Protein AF-X1G232-F1 (afdb_monomer_lite)

Sequence (140 aa):
MAEKAAEAVAALSFSFPLVYKIRHHPLPPVLPLFTIEHNSPLFFIASRDEEEYVAEYPSYLISITDTIEKGEYGFGMCAFERTSMGARDKGKDWVGTGTGLWTITAAVYMALMGPNGFREIGQTILQKSHYAIKLLSEVK

Radius of gyration: 20.68 Å; chains: 1; bounding box: 44×48×60 Å

Secondary structure (DSSP, 8-state):
-GGGSSS------------------PPP--------TT--S-------S-HHHHTT--S-EEEEEE-SSTT-EEEEEESGGGSHHHHGGG-S---SS--HHHHHHHHHHHHHHHHHHHHHHHHHHHHHHHHHHHHHHT--

pLDDT: mean 73.22, std 26.7, range [24.92, 98.5]

Organism: NCBI:txid412755

InterPro domains:
  IPR015421 Pyridoxal phosphate-dependent transferase, major domain [G3DSA:3.40.640.10] (44-116)
  IPR015422 Pyridoxal phosphate-dependent transferase, small domain [G3DSA:3.90.1150.10] (117-139)
  IPR023010 Probable glycine dehydrogenase (decarboxylating) subunit 1 [PTHR42806] (44-139)

Foldseek 3Di:
DVVVVQFWQWLFDFDDPPPDDDDDDDDDDDDDDDDDPPDDRGDIDTDGPDPVVVLLRADWTKDWDDDPDPPDIDIDTPPCCLYCVNVPVNHSYPDDDGDVVVVVVVVVVCVVCDPVNVVVVVVVVVVVVVVVVVVVVVPD

Structure (mmCIF, N/CA/C/O backbone):
data_AF-X1G232-F1
#
_entry.id   AF-X1G232-F1
#
loop_
_atom_site.group_PDB
_atom_site.id
_atom_site.type_symbol
_atom_site.label_atom_id
_atom_site.label_alt_id
_atom_site.label_comp_id
_atom_site.label_asym_id
_atom_site.label_entity_id
_atom_site.label_seq_id
_atom_site.pdbx_PDB_ins_code
_atom_site.Cartn_x
_atom_site.Cartn_y
_atom_site.Cartn_z
_atom_site.occupancy
_atom_site.B_iso_or_equiv
_atom_site.auth_seq_id
_atom_site.auth_comp_id
_atom_site.auth_asym_id
_atom_site.auth_atom_id
_atom_site.pdbx_PDB_model_num
ATOM 1 N N . MET A 1 1 ? -8.904 -11.156 -17.761 1.00 29.84 1 MET A N 1
ATOM 2 C CA . MET A 1 1 ? -8.947 -10.971 -16.287 1.00 29.84 1 MET A CA 1
ATOM 3 C C . MET A 1 1 ? -7.687 -10.313 -15.720 1.00 29.84 1 MET A C 1
ATOM 5 O O . MET A 1 1 ? -7.817 -9.680 -14.686 1.00 29.84 1 MET A O 1
ATOM 9 N N . ALA A 1 2 ? -6.517 -10.392 -16.374 1.00 27.25 2 ALA A N 1
ATOM 10 C CA . ALA A 1 2 ? -5.303 -9.667 -15.958 1.00 27.25 2 ALA A CA 1
ATOM 11 C C . ALA A 1 2 ? -5.369 -8.140 -16.201 1.00 27.25 2 ALA A C 1
ATOM 13 O O . ALA A 1 2 ? -4.771 -7.367 -15.467 1.00 27.25 2 ALA A O 1
ATOM 14 N N . GLU A 1 3 ? -6.176 -7.709 -17.172 1.00 25.67 3 GLU A N 1
ATOM 15 C CA . GLU A 1 3 ? -6.313 -6.307 -17.601 1.00 25.67 3 GLU A CA 1
ATOM 16 C C . GLU A 1 3 ? -6.921 -5.375 -16.532 1.00 25.67 3 GLU A C 1
ATOM 18 O O . GLU A 1 3 ? -6.641 -4.186 -16.521 1.00 25.67 3 GLU A O 1
ATOM 23 N N . LYS A 1 4 ? -7.691 -5.912 -15.572 1.00 25.30 4 LYS A N 1
ATOM 24 C CA . LYS A 1 4 ? -8.281 -5.128 -14.465 1.00 25.30 4 LYS A CA 1
ATOM 25 C C . LYS A 1 4 ? -7.404 -5.029 -13.214 1.00 25.30 4 LYS A C 1
ATOM 27 O O . LYS A 1 4 ? -7.763 -4.316 -12.286 1.00 25.30 4 LYS A O 1
ATOM 32 N N . ALA A 1 5 ? -6.282 -5.746 -13.157 1.00 29.28 5 ALA A N 1
ATOM 33 C CA . ALA A 1 5 ? -5.349 -5.635 -12.033 1.00 29.28 5 ALA A CA 1
ATOM 34 C C . ALA A 1 5 ? -4.356 -4.469 -12.207 1.00 29.28 5 ALA A C 1
ATOM 36 O O . ALA A 1 5 ? -3.680 -4.107 -11.249 1.00 29.28 5 ALA A O 1
ATOM 37 N N . ALA A 1 6 ? -4.288 -3.881 -13.408 1.00 29.62 6 ALA A N 1
ATOM 38 C CA . ALA A 1 6 ? -3.360 -2.809 -13.760 1.00 29.62 6 ALA A CA 1
ATOM 39 C C . ALA A 1 6 ? -3.832 -1.398 -13.344 1.00 29.62 6 ALA A C 1
ATOM 41 O O . ALA A 1 6 ? -3.015 -0.491 -13.268 1.00 29.62 6 ALA A O 1
ATOM 42 N N . GLU A 1 7 ? -5.113 -1.202 -13.003 1.00 27.47 7 GLU A N 1
ATOM 43 C CA . GLU A 1 7 ? -5.706 0.127 -12.727 1.00 27.47 7 GLU A CA 1
ATOM 44 C C . GLU A 1 7 ? -5.322 0.757 -11.369 1.00 27.47 7 GLU A C 1
ATOM 46 O O . GLU A 1 7 ? -5.893 1.768 -10.962 1.00 27.47 7 GLU A O 1
ATOM 51 N N . ALA A 1 8 ? -4.351 0.200 -10.646 1.00 29.31 8 ALA A N 1
ATOM 52 C CA . ALA A 1 8 ? -3.871 0.774 -9.393 1.00 29.31 8 ALA A CA 1
ATOM 53 C C . ALA A 1 8 ? -2.350 0.934 -9.417 1.00 29.31 8 ALA A C 1
ATOM 55 O O . ALA A 1 8 ? -1.620 0.178 -8.776 1.00 29.31 8 ALA A O 1
ATOM 56 N N . VAL A 1 9 ? -1.864 1.967 -10.107 1.00 32.56 9 VAL A N 1
ATOM 57 C CA . VAL A 1 9 ? -0.505 2.475 -9.882 1.00 32.56 9 VAL A CA 1
ATOM 58 C C . VAL A 1 9 ? -0.493 3.212 -8.536 1.00 32.56 9 VAL A C 1
ATOM 60 O O . VAL A 1 9 ? -0.591 4.433 -8.436 1.00 32.56 9 VAL A O 1
ATOM 63 N N . ALA A 1 10 ? -0.420 2.438 -7.453 1.00 32.06 10 ALA A N 1
ATOM 64 C CA . ALA A 1 10 ? -0.050 2.944 -6.141 1.00 32.06 10 ALA A CA 1
ATOM 65 C C . ALA A 1 10 ? 1.474 3.104 -6.111 1.00 32.06 10 ALA A C 1
ATOM 67 O O . ALA A 1 10 ? 2.225 2.170 -5.826 1.00 32.06 10 ALA A O 1
ATOM 68 N N . ALA A 1 11 ? 1.936 4.306 -6.433 1.00 34.16 11 ALA A N 1
ATOM 69 C CA . ALA A 1 11 ? 3.309 4.726 -6.226 1.00 34.16 11 ALA A CA 1
ATOM 70 C C . ALA A 1 11 ? 3.610 4.869 -4.728 1.00 34.16 11 ALA A C 1
ATOM 72 O O . ALA A 1 11 ? 3.487 5.932 -4.119 1.00 34.16 11 ALA A O 1
ATOM 73 N N . LEU A 1 12 ? 4.016 3.772 -4.102 1.00 36.12 12 LEU A N 1
ATOM 74 C CA . LEU A 1 12 ? 4.499 3.764 -2.728 1.00 36.12 12 LEU A CA 1
ATOM 75 C C . LEU A 1 12 ? 5.869 4.465 -2.660 1.00 36.12 12 LEU A C 1
ATOM 77 O O . LEU A 1 12 ? 6.921 3.837 -2.772 1.00 36.12 12 LEU A O 1
ATOM 81 N N . SER A 1 13 ? 5.848 5.792 -2.522 1.00 34.28 13 SER A N 1
ATOM 82 C CA . SER A 1 13 ? 7.038 6.598 -2.248 1.00 34.28 13 SER A CA 1
ATOM 83 C C . SER A 1 13 ? 7.263 6.735 -0.756 1.00 34.28 13 SER A C 1
ATOM 85 O O . SER A 1 13 ? 6.302 6.963 -0.036 1.00 34.28 13 SER A O 1
ATOM 87 N N . PHE A 1 14 ? 8.506 6.630 -0.283 1.00 47.44 14 PHE A N 1
ATOM 88 C CA . PHE A 1 14 ? 8.843 6.757 1.135 1.00 47.44 14 PHE A CA 1
ATOM 89 C C . PHE A 1 14 ? 10.091 7.625 1.278 1.00 47.44 14 PHE A C 1
ATOM 91 O O . PHE A 1 14 ? 11.137 7.278 0.736 1.00 47.44 14 PHE A O 1
ATOM 98 N N . SER A 1 15 ? 10.003 8.720 2.035 1.00 32.56 15 SER A N 1
ATOM 99 C CA . SER A 1 15 ? 11.177 9.497 2.437 1.00 32.56 15 SER A CA 1
ATOM 100 C C . SER A 1 15 ? 11.122 9.800 3.930 1.00 32.56 15 SER A C 1
ATOM 102 O O . SER A 1 15 ? 10.145 10.352 4.432 1.00 32.56 15 SER A O 1
ATOM 104 N N . PHE A 1 16 ? 12.212 9.483 4.626 1.00 28.67 16 PHE A N 1
ATOM 105 C CA . PHE A 1 16 ? 12.603 10.185 5.845 1.00 28.67 16 PHE A CA 1
ATOM 106 C C . PHE A 1 16 ? 12.931 11.639 5.466 1.00 28.67 16 PHE A C 1
ATOM 108 O O . PHE A 1 16 ? 13.679 11.841 4.503 1.00 28.67 16 PHE A O 1
ATOM 115 N N . PRO A 1 17 ? 12.463 12.668 6.189 1.00 34.78 17 PRO A N 1
ATOM 116 C CA . PRO A 1 17 ? 13.048 13.990 6.072 1.00 34.78 17 PRO A CA 1
ATOM 117 C C . PRO A 1 17 ? 14.311 14.023 6.939 1.00 34.78 17 PRO A C 1
ATOM 119 O O . PRO A 1 17 ? 14.273 14.438 8.092 1.00 34.78 17 PRO A O 1
ATOM 122 N N . LEU A 1 18 ? 15.448 13.585 6.395 1.00 31.14 18 LEU A N 1
ATOM 123 C CA . LEU A 1 18 ? 16.753 13.946 6.953 1.00 31.14 18 LEU A CA 1
ATOM 124 C C . LEU A 1 18 ? 17.387 15.020 6.063 1.00 31.14 18 LEU A C 1
ATOM 126 O O . LEU A 1 18 ? 18.369 14.783 5.366 1.00 31.14 18 LEU A O 1
ATOM 130 N N . VAL A 1 19 ? 16.794 16.217 6.057 1.00 30.11 19 VAL A N 1
ATOM 131 C CA . VAL A 1 19 ? 17.415 17.387 5.423 1.00 30.11 19 VAL A CA 1
ATOM 132 C C . VAL A 1 19 ? 18.403 17.987 6.415 1.00 30.11 19 VAL A C 1
ATOM 134 O O . VAL A 1 19 ? 18.052 18.773 7.296 1.00 30.11 19 VAL A O 1
ATOM 137 N N . TYR A 1 20 ? 19.668 17.602 6.263 1.00 26.00 20 TYR A N 1
ATOM 138 C CA . TYR A 1 20 ? 20.785 18.320 6.860 1.00 26.00 20 TYR A CA 1
ATOM 139 C C . TYR A 1 20 ? 20.874 19.706 6.200 1.00 26.00 20 TYR A C 1
ATOM 141 O O . TYR A 1 20 ? 21.113 19.852 5.004 1.00 26.00 20 TYR A O 1
ATOM 149 N N . LYS A 1 21 ? 20.623 20.731 7.008 1.00 34.62 21 LYS A N 1
ATOM 150 C CA . LYS A 1 21 ? 20.696 22.168 6.723 1.00 34.62 21 LYS A CA 1
ATOM 151 C C . LYS A 1 21 ? 21.990 22.576 6.005 1.00 34.62 21 LYS A C 1
ATOM 153 O O . LYS A 1 21 ? 23.010 22.675 6.676 1.00 34.62 21 LYS A O 1
ATOM 158 N N . ILE A 1 22 ? 21.943 22.944 4.715 1.00 33.03 22 ILE A N 1
ATOM 159 C CA . ILE A 1 22 ? 22.948 23.819 4.071 1.00 33.03 22 ILE A CA 1
ATOM 160 C C . ILE A 1 22 ? 22.292 24.742 3.016 1.00 33.03 22 ILE A C 1
ATOM 162 O O . ILE A 1 22 ? 21.712 24.275 2.046 1.00 33.03 22 ILE A O 1
ATOM 166 N N . ARG A 1 23 ? 22.512 26.057 3.208 1.00 31.00 23 ARG A N 1
ATOM 167 C CA . ARG A 1 23 ? 22.348 27.227 2.306 1.00 31.00 23 ARG A CA 1
ATOM 168 C C . ARG A 1 23 ? 20.960 27.863 2.089 1.00 31.00 23 ARG A C 1
ATOM 170 O O . ARG A 1 23 ? 20.172 27.465 1.248 1.00 31.00 23 ARG A O 1
ATOM 177 N N . HIS A 1 24 ? 20.783 28.977 2.809 1.00 35.53 24 HIS A N 1
ATOM 178 C CA . HIS A 1 24 ? 20.277 30.286 2.362 1.00 35.53 24 HIS A CA 1
ATOM 179 C C . HIS A 1 24 ? 19.321 30.327 1.151 1.00 35.53 24 HIS A C 1
ATOM 181 O O . HIS A 1 24 ? 19.712 30.757 0.073 1.00 35.53 24 HIS A O 1
ATOM 187 N N . HIS A 1 25 ? 18.045 30.016 1.366 1.00 33.81 25 HIS A N 1
ATOM 188 C CA . HIS A 1 25 ? 16.935 30.603 0.607 1.00 33.81 25 HIS A CA 1
ATOM 189 C C . HIS A 1 25 ? 15.726 30.766 1.547 1.00 33.81 25 HIS A C 1
ATOM 191 O O . HIS A 1 25 ? 15.491 29.880 2.372 1.00 33.81 25 HIS A O 1
ATOM 197 N N . PRO A 1 26 ? 14.977 31.883 1.493 1.00 33.47 26 PRO A N 1
ATOM 198 C CA . PRO A 1 26 ? 13.776 32.049 2.304 1.00 33.47 26 PRO A CA 1
ATOM 199 C C . PRO A 1 26 ? 12.651 31.172 1.731 1.00 33.47 26 PRO A C 1
ATOM 201 O O . PRO A 1 26 ? 12.227 31.370 0.595 1.00 33.47 26 PRO A O 1
ATOM 204 N N . LEU A 1 27 ? 12.192 30.185 2.504 1.00 39.00 27 LEU A N 1
ATOM 205 C CA . LEU A 1 27 ? 11.023 29.365 2.167 1.00 39.00 27 LEU A CA 1
ATOM 206 C C . LEU A 1 27 ? 9.720 30.125 2.498 1.00 39.00 27 LEU A C 1
ATOM 208 O O . LEU A 1 27 ? 9.682 30.836 3.507 1.00 39.00 27 LEU A O 1
ATOM 212 N N . PRO A 1 28 ? 8.651 29.980 1.690 1.00 32.53 28 PRO A N 1
ATOM 213 C CA . PRO A 1 28 ? 7.336 30.545 1.993 1.00 32.53 28 PRO A CA 1
ATOM 214 C C . PRO A 1 28 ? 6.655 29.815 3.172 1.00 32.53 28 PRO A C 1
ATOM 216 O O . PRO A 1 28 ? 6.995 28.666 3.469 1.00 32.53 28 PRO A O 1
ATOM 219 N N . PRO A 1 29 ? 5.688 30.454 3.860 1.00 41.62 29 PRO A N 1
ATOM 220 C CA . PRO A 1 29 ? 5.110 29.925 5.085 1.00 41.62 29 PRO A CA 1
ATOM 221 C C . PRO A 1 29 ? 3.945 28.987 4.763 1.00 41.62 29 PRO A C 1
ATOM 223 O O . PRO A 1 29 ? 2.836 29.439 4.497 1.00 41.62 29 PRO A O 1
ATOM 226 N N . VAL A 1 30 ? 4.166 27.676 4.833 1.00 31.53 30 VAL A N 1
ATOM 227 C CA . VAL A 1 30 ? 3.072 26.697 4.909 1.00 31.53 30 VAL A CA 1
ATOM 228 C C . VAL A 1 30 ? 3.413 25.594 5.910 1.00 31.53 30 VAL A C 1
ATOM 230 O O . VAL A 1 30 ? 4.113 24.646 5.591 1.00 31.53 30 VAL A O 1
ATOM 233 N N . LEU A 1 31 ? 2.873 25.798 7.118 1.00 28.20 31 LEU A N 1
ATOM 234 C CA . LEU A 1 31 ? 2.413 24.852 8.149 1.00 28.20 31 LEU A CA 1
ATOM 235 C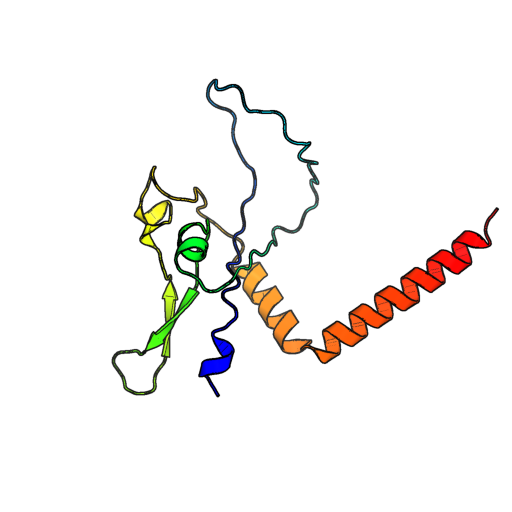 C . LEU A 1 31 ? 3.381 23.792 8.739 1.00 28.20 31 LEU A C 1
ATOM 237 O O . LEU A 1 31 ? 4.238 23.237 8.060 1.00 28.20 31 LEU A O 1
ATOM 241 N N . PRO A 1 32 ? 3.261 23.523 10.057 1.00 31.91 32 PRO A N 1
ATOM 242 C CA . PRO A 1 32 ? 4.312 22.910 10.856 1.00 31.91 32 PRO A CA 1
ATOM 243 C C . PRO A 1 32 ? 4.396 21.396 10.655 1.00 31.91 32 PRO A C 1
ATOM 245 O O . PRO A 1 32 ? 3.443 20.650 10.881 1.00 31.91 32 PRO A O 1
ATOM 248 N N . LEU A 1 33 ? 5.599 20.955 10.302 1.00 29.14 33 LEU A N 1
ATOM 249 C CA . LEU A 1 33 ? 6.046 19.572 10.342 1.00 29.14 33 LEU A CA 1
ATOM 250 C C . LEU A 1 33 ? 6.145 19.133 11.818 1.00 29.14 33 LEU A C 1
ATOM 252 O O . LEU A 1 33 ? 7.133 19.419 12.492 1.00 29.14 33 LEU A O 1
ATOM 256 N N . PHE A 1 34 ? 5.108 18.479 12.345 1.00 24.92 34 PHE A N 1
ATOM 257 C CA . PHE A 1 34 ? 5.195 17.799 13.639 1.00 24.92 34 PHE A CA 1
ATOM 258 C C . PHE A 1 34 ? 6.107 16.572 13.502 1.00 24.92 34 PHE A C 1
ATOM 260 O O . PHE A 1 34 ? 5.769 15.582 12.856 1.00 24.92 34 PHE A O 1
ATOM 267 N N . THR A 1 35 ? 7.279 16.649 14.122 1.00 24.95 35 THR A N 1
ATOM 268 C CA . THR A 1 35 ? 8.198 15.534 14.361 1.00 24.95 35 THR A CA 1
ATOM 269 C C . THR A 1 35 ? 7.574 14.536 15.342 1.00 24.95 35 THR A C 1
ATOM 271 O O . THR A 1 35 ? 7.363 14.870 16.507 1.00 24.95 35 THR A O 1
ATOM 274 N N . ILE A 1 36 ? 7.302 13.308 14.888 1.00 33.34 36 ILE A N 1
ATOM 275 C CA . ILE A 1 36 ? 6.956 12.154 15.734 1.00 33.34 36 ILE A CA 1
ATOM 276 C C . ILE A 1 36 ? 8.142 11.177 15.679 1.00 33.34 36 ILE A C 1
ATOM 278 O O . ILE A 1 36 ? 8.342 10.489 14.681 1.00 33.34 36 ILE A O 1
ATOM 282 N N . GLU A 1 37 ? 8.937 11.115 16.749 1.00 29.38 37 GLU A N 1
ATOM 283 C CA . GLU A 1 37 ? 10.157 10.288 16.872 1.00 29.38 37 GLU A CA 1
ATOM 284 C C . GLU A 1 37 ? 9.896 8.796 17.196 1.00 29.38 37 GLU A C 1
ATOM 286 O O . GLU A 1 37 ? 10.794 8.088 17.636 1.00 29.38 37 GLU A O 1
ATOM 291 N N . HIS A 1 38 ? 8.685 8.275 16.975 1.00 41.28 38 HIS A N 1
ATOM 292 C CA . HIS A 1 38 ? 8.353 6.839 17.111 1.00 41.28 38 HIS A CA 1
ATOM 293 C C . HIS A 1 38 ? 7.567 6.307 15.894 1.00 41.28 38 HIS A C 1
ATOM 295 O O . HIS A 1 38 ? 6.707 5.435 16.015 1.00 41.28 38 HIS A O 1
ATOM 301 N N . ASN A 1 39 ? 7.827 6.858 14.705 1.00 43.88 39 ASN A N 1
ATOM 302 C CA . ASN A 1 39 ? 7.035 6.578 13.510 1.00 43.88 39 ASN A CA 1
ATOM 303 C C . ASN A 1 39 ? 7.576 5.410 12.674 1.00 43.88 39 ASN A C 1
ATOM 305 O O . ASN A 1 39 ? 8.718 5.411 12.217 1.00 43.88 39 ASN A O 1
ATOM 309 N N . SER A 1 40 ? 6.691 4.442 12.421 1.00 50.69 40 SER A N 1
ATOM 310 C CA . SER A 1 40 ? 6.823 3.441 11.359 1.00 50.69 40 SER A CA 1
ATOM 311 C C . SER A 1 40 ? 7.141 4.129 10.019 1.00 50.69 40 SER A C 1
ATOM 313 O O . SER A 1 40 ? 6.473 5.105 9.675 1.00 50.69 40 SER A O 1
ATOM 315 N N . PRO A 1 41 ? 8.098 3.630 9.220 1.00 63.53 41 PRO A N 1
ATOM 316 C CA . PRO A 1 41 ? 8.578 4.323 8.027 1.00 63.53 41 PRO A CA 1
ATOM 317 C C . PRO A 1 41 ? 7.723 4.030 6.769 1.00 63.53 41 PRO A C 1
ATOM 319 O O . PRO A 1 41 ? 8.238 3.999 5.650 1.00 63.53 41 PRO A O 1
ATOM 322 N N . LEU A 1 42 ? 6.419 3.772 6.943 1.00 67.12 42 LEU A N 1
ATOM 323 C CA . LEU A 1 42 ? 5.492 3.366 5.878 1.00 67.12 42 LEU A CA 1
ATOM 324 C C . LEU A 1 42 ? 4.535 4.518 5.486 1.00 67.12 42 LEU A C 1
ATOM 326 O O . LEU A 1 42 ? 3.817 5.043 6.330 1.00 67.12 42 LEU A O 1
ATOM 330 N N . PHE A 1 43 ? 4.507 4.877 4.201 1.00 73.94 43 PHE A N 1
ATOM 331 C CA . PHE A 1 43 ? 3.680 5.886 3.535 1.00 73.94 43 PHE A CA 1
ATOM 332 C C . PHE A 1 43 ? 3.248 5.381 2.138 1.00 73.94 43 PHE A C 1
ATOM 334 O O . PHE A 1 43 ? 3.910 4.527 1.565 1.00 73.94 43 PHE A O 1
ATOM 341 N N . PHE A 1 44 ? 2.145 5.868 1.568 1.00 81.62 44 PHE A N 1
ATOM 342 C CA . PHE A 1 44 ? 1.738 5.513 0.203 1.00 81.62 44 PHE A CA 1
ATOM 343 C C . PHE A 1 44 ? 1.268 6.740 -0.569 1.00 81.62 44 PHE A C 1
ATOM 345 O O . PHE A 1 44 ? 0.627 7.618 0.006 1.00 81.62 44 PHE A O 1
ATOM 352 N N . ILE A 1 45 ? 1.554 6.780 -1.874 1.00 86.12 45 ILE A N 1
ATOM 353 C CA . ILE A 1 45 ? 0.946 7.733 -2.802 1.00 86.12 45 ILE A CA 1
ATOM 354 C C . ILE A 1 45 ? 0.192 6.947 -3.872 1.00 86.12 45 ILE A C 1
ATOM 356 O O . ILE A 1 45 ? 0.622 5.889 -4.322 1.00 86.12 45 ILE A O 1
ATOM 360 N N . ALA A 1 46 ? -0.962 7.459 -4.272 1.00 87.75 46 ALA A N 1
ATOM 361 C CA . ALA A 1 46 ? -1.718 6.950 -5.402 1.00 87.75 46 ALA A CA 1
ATOM 362 C C . ALA A 1 46 ? -2.300 8.134 -6.174 1.00 87.75 46 ALA A C 1
ATOM 364 O O . ALA A 1 46 ? -2.623 9.169 -5.589 1.00 87.75 46 ALA A O 1
ATOM 365 N N . SER A 1 47 ? -2.399 7.990 -7.487 1.00 90.56 47 SER A N 1
ATOM 366 C CA . SER A 1 47 ? -3.049 8.942 -8.383 1.00 90.56 47 SER A CA 1
ATOM 367 C C . SER A 1 47 ? -3.691 8.169 -9.535 1.00 90.56 47 SER A C 1
ATOM 369 O O . SER A 1 47 ? -3.705 6.937 -9.525 1.00 90.56 47 SER A O 1
ATOM 371 N N . ARG A 1 48 ? -4.278 8.888 -10.494 1.00 90.50 48 ARG A N 1
ATOM 372 C CA . ARG A 1 48 ? -4.751 8.271 -11.735 1.00 90.50 48 ARG A CA 1
ATOM 373 C C . ARG A 1 48 ? -3.548 7.807 -12.551 1.00 90.50 48 ARG A C 1
ATOM 375 O O . ARG A 1 48 ? -2.496 8.440 -12.497 1.00 90.50 48 ARG A O 1
ATOM 382 N N . ASP A 1 49 ? -3.723 6.732 -13.309 1.00 88.06 49 ASP A N 1
ATOM 383 C CA . ASP A 1 49 ? -2.682 6.213 -14.196 1.00 88.06 49 ASP A CA 1
ATOM 384 C C . ASP A 1 49 ? -2.556 7.090 -15.453 1.00 88.06 49 ASP A C 1
ATOM 386 O O . ASP A 1 49 ? -3.059 6.776 -16.528 1.00 88.06 49 ASP A O 1
ATOM 390 N N . GLU A 1 50 ? -1.962 8.269 -15.273 1.00 90.88 50 GLU A N 1
ATOM 391 C CA . GLU A 1 50 ? -1.720 9.270 -16.310 1.00 90.88 50 GLU A CA 1
ATOM 392 C C . GLU A 1 50 ? -0.239 9.657 -16.268 1.00 90.88 50 GLU A C 1
ATOM 394 O O . GLU A 1 50 ? 0.308 9.932 -15.197 1.00 90.88 50 GLU A O 1
ATOM 399 N N . GLU A 1 51 ? 0.410 9.701 -17.434 1.00 89.88 51 GLU A N 1
ATOM 400 C CA . GLU A 1 51 ? 1.858 9.932 -17.553 1.00 89.88 51 GLU A CA 1
ATOM 401 C C . GLU A 1 51 ? 2.315 11.204 -16.822 1.00 89.88 51 GLU A C 1
ATOM 403 O O . GLU A 1 51 ? 3.349 11.190 -16.159 1.00 89.88 51 GLU A O 1
ATOM 408 N N . GLU A 1 52 ? 1.511 12.271 -16.863 1.00 90.19 52 GLU A N 1
ATOM 409 C CA . GLU A 1 52 ? 1.782 13.531 -16.163 1.00 90.19 52 GLU A CA 1
ATOM 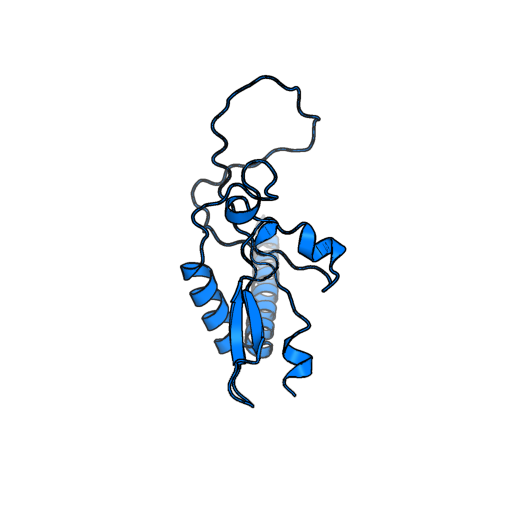410 C C . GLU A 1 52 ? 1.939 13.336 -14.647 1.00 90.19 52 GLU A C 1
ATOM 412 O O . GLU A 1 52 ? 2.861 13.885 -14.046 1.00 90.19 52 GLU A O 1
ATOM 417 N N . TYR A 1 53 ? 1.084 12.523 -14.019 1.00 89.69 53 TYR A N 1
ATOM 418 C CA . TYR A 1 53 ? 1.201 12.235 -12.589 1.00 89.69 53 TYR A CA 1
ATOM 419 C C . TYR A 1 53 ? 2.320 11.240 -12.302 1.00 89.69 53 TYR A C 1
ATOM 421 O O . TYR A 1 53 ? 3.056 11.399 -11.326 1.00 89.69 53 TYR A O 1
ATOM 429 N N . VAL A 1 54 ? 2.475 10.229 -13.161 1.00 88.44 54 VAL A N 1
ATOM 430 C CA . VAL A 1 54 ? 3.496 9.190 -12.997 1.00 88.44 54 VAL A CA 1
ATOM 431 C C . VAL A 1 54 ? 4.909 9.778 -13.074 1.00 88.44 54 VAL A C 1
ATOM 433 O O . VAL A 1 54 ? 5.781 9.400 -12.285 1.00 88.44 54 VAL A O 1
ATOM 436 N N . ALA A 1 55 ? 5.122 10.746 -13.967 1.00 88.69 55 ALA A N 1
ATOM 437 C CA . ALA A 1 55 ? 6.392 11.440 -14.158 1.00 88.69 55 ALA A CA 1
ATOM 438 C C . ALA A 1 55 ? 6.843 12.243 -12.924 1.00 88.69 55 ALA A C 1
ATOM 440 O O . ALA A 1 55 ? 8.041 12.466 -12.735 1.00 88.69 55 ALA A O 1
ATOM 441 N N . GLU A 1 56 ? 5.905 12.648 -12.065 1.00 89.44 56 GLU A N 1
ATOM 442 C CA . GLU A 1 56 ? 6.178 13.455 -10.872 1.00 89.44 56 GLU A CA 1
ATOM 443 C C . GLU A 1 56 ? 6.428 12.621 -9.612 1.00 89.44 56 GLU A C 1
ATOM 445 O O . GLU A 1 56 ? 6.804 13.168 -8.572 1.00 89.44 56 GLU A O 1
ATOM 450 N N . TYR A 1 57 ? 6.266 11.295 -9.669 1.00 87.44 57 TYR A N 1
ATOM 451 C CA . TYR A 1 57 ? 6.512 10.477 -8.489 1.00 87.44 57 TYR A CA 1
ATOM 452 C C . TYR A 1 57 ? 7.980 10.547 -8.040 1.00 87.44 57 TYR A C 1
ATOM 454 O O . TYR A 1 57 ? 8.883 10.403 -8.867 1.00 87.44 57 TYR A O 1
ATOM 462 N N . PRO A 1 58 ? 8.254 10.678 -6.728 1.00 80.75 58 PRO A N 1
ATOM 463 C CA . PRO A 1 58 ? 9.613 10.708 -6.193 1.00 80.75 58 PRO A CA 1
ATOM 464 C C . PRO A 1 58 ? 10.086 9.326 -5.696 1.00 80.75 58 PRO A C 1
ATOM 466 O O . PRO A 1 58 ? 10.918 9.235 -4.798 1.00 80.75 58 PRO A O 1
ATOM 469 N N . SER A 1 59 ? 9.535 8.219 -6.208 1.00 81.19 59 SER A N 1
ATOM 470 C CA . SER A 1 59 ? 9.929 6.870 -5.768 1.00 81.19 59 SER A CA 1
ATOM 471 C C . SER A 1 59 ? 10.052 5.842 -6.849 1.00 81.19 59 SER A C 1
ATOM 473 O O . SER A 1 59 ? 9.468 5.959 -7.912 1.00 81.19 59 SER A O 1
ATOM 475 N N . TYR A 1 60 ? 10.727 4.754 -6.528 1.00 85.75 60 TYR A N 1
ATOM 476 C CA . TYR A 1 60 ? 10.712 3.555 -7.340 1.00 85.75 60 TYR A CA 1
ATOM 477 C C . TYR A 1 60 ? 9.287 3.074 -7.627 1.00 85.75 60 TYR A C 1
ATOM 479 O O . TYR A 1 60 ? 8.457 2.961 -6.726 1.00 85.75 60 TYR A O 1
ATOM 487 N N . LEU A 1 61 ? 9.026 2.839 -8.911 1.00 88.31 61 LEU A N 1
ATOM 488 C CA . LEU A 1 61 ? 7.777 2.290 -9.418 1.00 88.31 61 LEU A CA 1
ATOM 489 C C . LEU A 1 61 ? 8.089 0.940 -10.040 1.00 88.31 61 LEU A C 1
ATOM 491 O O . LEU A 1 61 ? 9.049 0.821 -10.800 1.00 88.31 61 LEU A O 1
ATOM 495 N N . ILE A 1 62 ? 7.280 -0.056 -9.702 1.00 89.62 62 ILE A N 1
ATOM 496 C CA . ILE A 1 62 ? 7.366 -1.397 -10.267 1.00 89.62 62 ILE A CA 1
ATOM 497 C C . ILE A 1 62 ? 6.178 -1.572 -11.202 1.00 89.62 62 ILE A C 1
ATOM 499 O O . ILE A 1 62 ? 5.042 -1.344 -10.794 1.00 89.62 62 ILE A O 1
ATOM 503 N N . SER A 1 63 ? 6.447 -1.991 -12.434 1.00 90.75 63 SER A N 1
ATOM 504 C CA . SER A 1 63 ? 5.425 -2.346 -13.416 1.00 90.75 63 SER A CA 1
ATOM 505 C C . SER A 1 63 ? 5.645 -3.763 -13.942 1.00 90.75 63 SER A C 1
ATOM 507 O O . SER A 1 63 ? 6.700 -4.368 -13.730 1.00 90.75 63 SER A O 1
ATOM 509 N N . ILE A 1 64 ? 4.623 -4.286 -14.608 1.00 92.81 64 ILE A N 1
ATOM 510 C CA . ILE A 1 64 ? 4.611 -5.585 -15.272 1.00 92.81 64 ILE A CA 1
ATOM 511 C C . ILE A 1 64 ? 4.818 -5.396 -16.781 1.00 92.81 64 ILE A C 1
ATOM 513 O O . ILE A 1 64 ? 4.315 -4.441 -17.367 1.00 92.81 64 ILE A O 1
ATOM 517 N N . THR A 1 65 ? 5.565 -6.297 -17.412 1.00 91.62 65 THR A N 1
ATOM 518 C CA . THR A 1 65 ? 5.792 -6.318 -18.865 1.00 91.62 65 THR A CA 1
ATOM 519 C C . THR A 1 65 ? 5.927 -7.757 -19.359 1.00 91.62 65 THR A C 1
ATOM 521 O O . THR A 1 65 ? 6.185 -8.659 -18.562 1.00 91.62 65 THR A O 1
ATOM 524 N N . ASP A 1 66 ? 5.780 -7.984 -20.663 1.00 93.38 66 ASP A N 1
ATOM 525 C CA . ASP A 1 66 ? 6.057 -9.289 -21.274 1.00 93.38 66 ASP A CA 1
ATOM 526 C C . ASP A 1 66 ? 7.567 -9.583 -21.279 1.00 93.38 66 ASP A C 1
ATOM 528 O O . ASP A 1 66 ? 8.390 -8.663 -21.372 1.00 93.38 66 ASP A O 1
ATOM 532 N N . THR A 1 67 ? 7.938 -10.863 -21.184 1.00 94.44 67 THR A N 1
ATOM 533 C CA . THR A 1 67 ? 9.324 -11.306 -21.414 1.00 94.44 67 THR A CA 1
ATOM 534 C C . THR A 1 67 ? 9.545 -11.689 -22.885 1.00 94.44 67 THR A C 1
ATOM 536 O O . THR A 1 67 ? 8.667 -11.537 -23.734 1.00 94.44 67 THR A O 1
ATOM 539 N N . ILE A 1 68 ? 10.750 -12.175 -23.209 1.00 93.88 68 ILE A N 1
ATOM 540 C CA . ILE A 1 68 ? 11.057 -12.721 -24.541 1.00 93.88 68 ILE A CA 1
ATOM 541 C C . ILE A 1 68 ? 10.270 -14.007 -24.846 1.00 93.88 68 ILE A C 1
ATOM 543 O O . ILE A 1 68 ? 10.068 -14.330 -26.016 1.00 93.88 68 ILE A O 1
ATOM 547 N N . GLU A 1 69 ? 9.824 -14.724 -23.812 1.00 95.75 69 GLU A N 1
ATOM 548 C CA . GLU A 1 69 ? 9.051 -15.953 -23.938 1.00 95.75 69 GLU A CA 1
ATOM 549 C C . GLU A 1 69 ? 7.556 -15.640 -23.882 1.00 95.75 69 GLU A C 1
ATOM 551 O O . GLU A 1 69 ? 7.048 -14.945 -22.998 1.00 95.75 69 GLU A O 1
ATOM 556 N N . LYS A 1 70 ? 6.808 -16.167 -24.851 1.00 93.69 70 LYS A N 1
ATOM 557 C CA . LYS A 1 70 ? 5.387 -15.848 -24.986 1.00 93.69 70 LYS A CA 1
ATOM 558 C C . LYS A 1 70 ? 4.584 -16.387 -23.799 1.00 93.69 70 LYS A C 1
ATOM 560 O O . LYS A 1 70 ? 4.515 -17.594 -23.587 1.00 93.69 70 LYS A O 1
ATOM 565 N N . GLY A 1 71 ? 3.854 -15.494 -23.133 1.00 93.38 71 GLY A N 1
ATOM 566 C CA . GLY A 1 71 ? 2.972 -15.831 -22.011 1.00 93.38 71 GLY A CA 1
ATOM 567 C C . GLY A 1 71 ? 3.642 -15.734 -20.642 1.00 93.38 71 GLY A C 1
ATOM 568 O O . GLY A 1 71 ? 2.978 -15.977 -19.635 1.00 93.38 71 GLY A O 1
ATOM 569 N N . GLU A 1 72 ? 4.920 -15.359 -20.596 1.00 95.19 72 GLU A N 1
ATOM 570 C CA . GLU A 1 72 ? 5.619 -15.028 -19.362 1.00 95.19 72 GLU A CA 1
ATOM 571 C C . GLU A 1 72 ? 5.586 -13.521 -19.093 1.00 95.19 72 GLU A C 1
ATOM 573 O O . GLU A 1 72 ? 5.723 -12.700 -20.002 1.00 95.19 72 GLU A O 1
ATOM 578 N N . TYR A 1 73 ? 5.459 -13.168 -17.813 1.00 93.94 73 TYR A N 1
ATOM 579 C CA . TYR A 1 73 ? 5.495 -11.786 -17.352 1.00 93.94 73 TYR A CA 1
ATOM 580 C C . TYR A 1 73 ? 6.721 -11.535 -16.480 1.00 93.94 73 TYR A C 1
ATOM 582 O O . TYR A 1 73 ? 7.040 -12.318 -15.583 1.00 93.94 73 TYR A O 1
ATOM 590 N N . GLY A 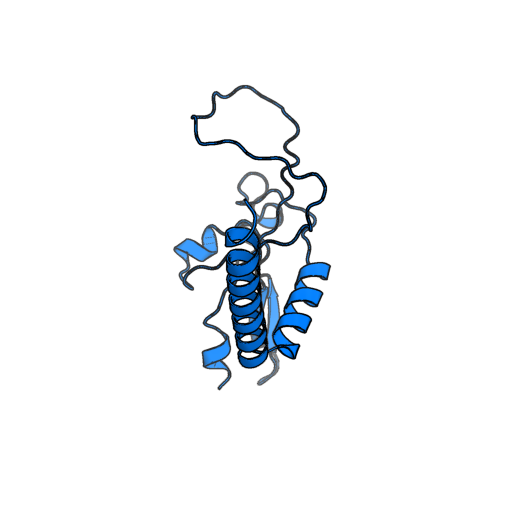1 74 ? 7.372 -10.404 -16.721 1.00 93.19 74 GLY A N 1
ATOM 591 C CA . GLY A 1 74 ? 8.426 -9.851 -15.887 1.00 93.19 74 GLY A CA 1
ATOM 592 C C . GLY A 1 74 ? 7.924 -8.656 -15.084 1.00 93.19 74 GLY A C 1
ATOM 593 O O . GLY A 1 74 ? 7.032 -7.927 -15.513 1.00 93.19 74 GLY A O 1
ATOM 594 N N . PHE A 1 75 ? 8.539 -8.433 -13.926 1.00 92.19 75 PHE A N 1
ATOM 595 C CA . PHE A 1 75 ? 8.338 -7.228 -13.127 1.00 92.19 75 PHE A CA 1
ATOM 596 C C . PHE A 1 75 ? 9.635 -6.436 -13.088 1.00 92.19 75 PHE A C 1
ATOM 598 O O . PHE A 1 75 ? 10.707 -6.996 -12.852 1.00 92.19 75 PHE A O 1
ATOM 605 N N . GLY A 1 76 ? 9.540 -5.133 -13.318 1.00 88.19 76 GLY A N 1
ATOM 606 C CA . GLY A 1 76 ? 10.705 -4.272 -13.425 1.00 88.19 76 GLY A CA 1
ATOM 607 C C . GLY A 1 76 ? 10.412 -2.841 -13.021 1.00 88.19 76 GLY A C 1
ATOM 608 O O . GLY A 1 76 ? 9.263 -2.427 -12.875 1.00 88.19 76 GLY A O 1
ATOM 609 N N . MET A 1 77 ? 11.489 -2.088 -12.835 1.00 88.75 77 MET A N 1
ATOM 610 C CA . MET A 1 77 ? 11.412 -0.666 -12.538 1.00 88.75 77 MET A CA 1
ATOM 611 C C . MET A 1 77 ? 10.936 0.088 -13.779 1.00 88.75 77 MET A C 1
ATOM 613 O O . MET A 1 77 ? 11.550 -0.042 -14.837 1.00 88.75 77 MET A O 1
ATOM 617 N N . CYS A 1 78 ? 9.875 0.882 -13.651 1.00 88.06 78 CYS A N 1
ATOM 618 C CA . CYS A 1 78 ? 9.385 1.742 -14.727 1.00 88.06 78 CYS A CA 1
ATOM 619 C C . CYS A 1 78 ? 9.657 3.223 -14.434 1.00 88.06 78 CYS A C 1
ATOM 621 O O . CYS A 1 78 ? 9.811 3.633 -13.275 1.00 88.06 78 CYS A O 1
ATOM 623 N N . ALA A 1 79 ? 9.737 4.015 -15.509 1.00 88.31 79 ALA A N 1
ATOM 624 C CA . ALA A 1 79 ? 10.062 5.440 -15.466 1.00 88.31 79 ALA A CA 1
ATOM 625 C C . ALA A 1 79 ? 11.282 5.724 -14.566 1.00 88.31 79 ALA A C 1
ATOM 627 O O . ALA A 1 79 ? 11.221 6.538 -13.646 1.00 88.31 79 ALA A O 1
ATOM 628 N N . PHE A 1 80 ? 12.363 4.954 -14.725 1.00 87.06 80 PHE A N 1
ATOM 629 C CA . PHE A 1 80 ? 13.514 4.999 -13.817 1.00 87.06 80 PHE A CA 1
ATOM 630 C C . PHE A 1 80 ? 14.363 6.261 -14.013 1.00 87.06 80 PHE A C 1
ATOM 632 O O . PHE A 1 80 ? 15.005 6.746 -13.082 1.00 87.06 80 PHE A O 1
ATOM 639 N N . GLU A 1 81 ? 14.340 6.820 -15.215 1.00 87.94 81 GLU A N 1
ATOM 640 C CA . GLU A 1 81 ? 15.044 8.030 -15.619 1.00 87.94 81 GLU A CA 1
ATOM 641 C C . GLU A 1 81 ? 14.655 9.261 -14.798 1.00 87.94 81 GLU A C 1
ATOM 643 O O . GLU A 1 81 ? 15.498 10.132 -14.610 1.00 87.94 81 GLU A O 1
ATOM 648 N N . ARG A 1 82 ? 13.442 9.312 -14.229 1.00 88.44 82 ARG A N 1
ATOM 649 C CA . ARG A 1 82 ? 13.034 10.413 -13.338 1.00 88.44 82 ARG A CA 1
ATOM 650 C C . ARG A 1 82 ? 13.748 10.390 -11.987 1.00 88.44 82 ARG A C 1
ATOM 652 O O . ARG A 1 82 ? 13.683 11.373 -11.251 1.00 88.44 82 ARG A O 1
ATOM 659 N N . THR A 1 83 ? 14.389 9.274 -11.633 1.00 86.62 83 THR A N 1
ATOM 660 C CA . THR A 1 83 ? 14.988 9.112 -10.307 1.00 86.62 83 THR A CA 1
ATOM 661 C C . THR A 1 83 ? 16.351 9.790 -10.192 1.00 86.62 83 THR A C 1
ATOM 663 O O . THR A 1 83 ? 17.036 9.981 -11.196 1.00 86.62 83 THR A O 1
ATOM 666 N N . SER A 1 84 ? 16.812 10.087 -8.975 1.00 87.06 84 SER A N 1
ATOM 667 C CA . SER A 1 84 ? 18.188 10.568 -8.727 1.00 87.06 84 SER A CA 1
ATOM 668 C C . SER A 1 84 ? 19.268 9.630 -9.279 1.00 87.06 84 SER A C 1
ATOM 670 O O . SER A 1 84 ? 20.348 10.070 -9.677 1.00 87.06 84 SER A O 1
ATOM 672 N N . MET A 1 85 ? 18.992 8.329 -9.363 1.00 84.31 85 MET A N 1
ATOM 673 C CA . MET A 1 85 ? 19.931 7.349 -9.913 1.00 84.31 85 MET A CA 1
ATOM 674 C C . MET A 1 85 ? 20.056 7.464 -11.441 1.00 84.31 85 MET A C 1
ATOM 676 O O . MET A 1 85 ? 21.158 7.289 -11.976 1.00 84.31 85 MET A O 1
ATOM 680 N N . GLY A 1 86 ? 18.955 7.803 -12.121 1.00 85.81 86 GLY A N 1
ATOM 681 C CA . GLY A 1 86 ? 18.895 8.040 -13.565 1.00 85.81 86 GLY A CA 1
ATOM 682 C C . GLY A 1 86 ? 19.319 9.455 -13.973 1.00 85.81 86 GLY A C 1
ATOM 683 O O . GLY A 1 86 ? 20.227 9.614 -14.786 1.00 85.81 86 GLY A O 1
ATOM 684 N N . ALA A 1 87 ? 18.706 10.481 -13.379 1.00 87.69 87 ALA A N 1
ATOM 685 C CA . ALA A 1 87 ? 18.859 11.893 -13.744 1.00 87.69 87 ALA A CA 1
ATOM 686 C C . ALA A 1 87 ? 19.779 12.715 -12.819 1.00 87.69 87 ALA A C 1
ATOM 688 O O . ALA A 1 87 ? 19.985 13.903 -13.070 1.00 87.69 87 ALA A O 1
ATOM 689 N N . ARG A 1 88 ? 20.367 12.108 -11.778 1.00 88.00 88 ARG A N 1
ATOM 690 C CA . ARG A 1 88 ? 21.300 12.764 -10.839 1.00 88.00 88 ARG A CA 1
ATOM 691 C C . ARG A 1 88 ? 20.666 13.969 -10.149 1.00 88.00 88 ARG A C 1
ATOM 693 O O . ARG A 1 88 ? 19.659 13.822 -9.467 1.00 88.00 88 ARG A O 1
ATOM 700 N N . ASP A 1 89 ? 21.258 15.145 -10.311 1.00 87.69 89 ASP A N 1
ATOM 701 C CA . ASP A 1 89 ? 20.805 16.420 -9.755 1.00 87.69 89 ASP A CA 1
ATOM 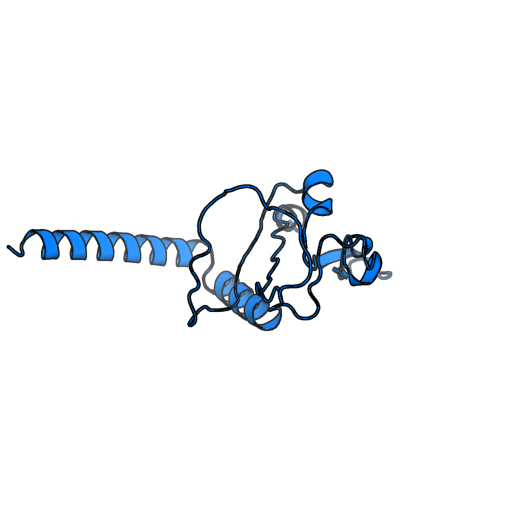702 C C . ASP A 1 89 ? 19.439 16.866 -10.288 1.00 87.69 89 ASP A C 1
ATOM 704 O O . ASP A 1 89 ? 18.780 17.692 -9.662 1.00 87.69 89 ASP A O 1
ATOM 708 N N . LYS A 1 90 ? 18.994 16.300 -11.414 1.00 86.94 90 LYS A N 1
ATOM 709 C CA . LYS A 1 90 ? 17.682 16.570 -12.014 1.00 86.94 90 LYS A CA 1
ATOM 710 C C . LYS A 1 90 ? 16.614 15.543 -11.631 1.00 86.94 90 LYS A C 1
ATOM 712 O O . LYS A 1 90 ? 15.505 15.609 -12.159 1.00 86.94 90 LYS A O 1
ATOM 717 N N . GLY A 1 91 ? 16.947 14.587 -10.764 1.00 84.88 91 GLY A N 1
ATOM 718 C CA . GLY A 1 91 ? 15.993 13.603 -10.265 1.00 84.88 91 GLY A CA 1
ATOM 719 C C . GLY A 1 91 ? 14.862 14.251 -9.465 1.00 84.88 91 GLY A C 1
ATOM 720 O O . GLY A 1 91 ? 15.053 15.261 -8.790 1.00 84.88 91 GLY A O 1
ATOM 721 N N . LYS A 1 92 ? 13.673 13.649 -9.531 1.00 84.00 92 LYS A N 1
ATOM 722 C CA . LYS A 1 92 ? 12.498 14.043 -8.735 1.00 84.00 92 LYS A CA 1
ATOM 723 C C . LYS A 1 92 ? 12.601 13.602 -7.273 1.00 84.00 92 LYS A C 1
ATOM 725 O O . LYS A 1 92 ? 11.855 14.080 -6.423 1.00 84.00 92 LYS A O 1
ATOM 730 N N . ASP A 1 93 ? 13.530 12.701 -6.982 1.00 81.94 93 ASP A N 1
ATOM 731 C CA . ASP A 1 93 ? 13.850 12.212 -5.649 1.00 81.94 93 ASP A CA 1
ATOM 732 C C . ASP A 1 93 ? 15.329 12.438 -5.316 1.00 81.94 93 ASP A C 1
ATOM 734 O O . ASP A 1 93 ? 16.131 12.770 -6.183 1.00 81.94 93 ASP A O 1
ATOM 738 N N . TRP A 1 94 ? 15.688 12.224 -4.052 1.00 77.31 94 TRP A N 1
ATOM 739 C CA . TRP A 1 94 ? 17.077 12.107 -3.591 1.00 77.31 94 TRP A CA 1
ATOM 740 C C . TRP A 1 94 ? 17.222 10.917 -2.627 1.00 77.31 94 TRP A C 1
ATOM 742 O O . TRP A 1 94 ? 17.973 10.954 -1.650 1.00 77.31 94 TRP A O 1
ATOM 752 N N . VAL A 1 95 ? 16.413 9.875 -2.844 1.00 69.56 95 VAL A N 1
ATOM 753 C CA . VAL A 1 95 ? 16.237 8.765 -1.907 1.00 69.56 95 VAL A CA 1
ATOM 754 C C . VAL A 1 95 ? 17.021 7.555 -2.402 1.00 69.56 95 VAL A C 1
ATOM 756 O O . VAL A 1 95 ? 16.742 6.996 -3.455 1.00 69.56 95 VAL A O 1
ATOM 759 N N . GLY A 1 96 ? 17.994 7.106 -1.606 1.00 69.19 96 GLY A N 1
ATOM 760 C CA . GLY A 1 96 ? 18.731 5.868 -1.883 1.00 69.19 96 GLY A CA 1
ATOM 761 C C . GLY A 1 96 ? 17.978 4.624 -1.405 1.00 69.19 96 GLY A C 1
ATOM 762 O O . GLY A 1 96 ? 17.547 3.791 -2.202 1.00 69.19 96 GLY A O 1
ATOM 763 N N . THR A 1 97 ? 17.813 4.503 -0.085 1.00 76.50 97 THR A N 1
ATOM 764 C CA . THR A 1 97 ? 17.167 3.349 0.557 1.00 76.50 97 THR A CA 1
ATOM 765 C C . THR A 1 97 ? 15.733 3.692 0.945 1.00 76.50 97 THR A C 1
ATOM 767 O O . THR A 1 97 ? 15.507 4.542 1.803 1.00 76.50 97 THR A O 1
ATOM 770 N N . GLY A 1 98 ? 14.768 3.005 0.331 1.00 75.00 98 GLY A N 1
ATOM 771 C CA . GLY A 1 98 ? 13.358 3.044 0.729 1.00 75.00 98 GLY A CA 1
ATOM 772 C C . GLY A 1 98 ? 12.989 1.940 1.727 1.00 75.00 98 GLY A C 1
ATOM 773 O O . GLY A 1 98 ? 13.840 1.203 2.223 1.00 75.00 98 GLY A O 1
ATOM 774 N N . THR A 1 99 ? 11.694 1.765 1.986 1.00 79.56 99 THR A N 1
ATOM 775 C CA . THR A 1 99 ? 11.159 0.759 2.924 1.00 79.56 99 THR A CA 1
ATOM 776 C C . THR A 1 99 ? 10.524 -0.437 2.216 1.00 79.56 99 THR A C 1
ATOM 778 O O . THR A 1 99 ? 9.448 -0.919 2.580 1.00 79.56 99 THR A O 1
ATOM 781 N N . GLY A 1 100 ? 11.225 -0.967 1.207 1.00 79.06 100 GLY A N 1
ATOM 782 C CA . GLY A 1 100 ? 10.742 -2.083 0.385 1.00 79.06 100 GLY A CA 1
ATOM 783 C C . GLY A 1 100 ? 10.342 -3.323 1.197 1.00 79.06 100 GLY A C 1
ATOM 784 O O . GLY A 1 100 ? 9.307 -3.923 0.926 1.00 79.06 100 GLY A O 1
ATOM 785 N N . LEU A 1 101 ? 11.085 -3.659 2.259 1.00 85.25 101 LEU A N 1
ATOM 786 C CA . LEU A 1 101 ? 10.745 -4.796 3.127 1.00 85.25 101 LEU A CA 1
ATOM 787 C C . LEU A 1 101 ? 9.385 -4.616 3.822 1.00 85.25 101 LEU A C 1
ATOM 789 O O . LEU A 1 101 ? 8.563 -5.528 3.829 1.00 85.25 101 LEU A O 1
ATOM 793 N N . TRP A 1 102 ? 9.122 -3.426 4.366 1.00 86.62 102 TRP A N 1
ATOM 794 C CA . TRP A 1 102 ? 7.840 -3.115 5.003 1.00 86.62 102 TRP A CA 1
ATOM 795 C C . TRP A 1 102 ? 6.692 -3.081 3.995 1.00 86.62 102 TRP A C 1
ATOM 797 O O . TRP A 1 102 ? 5.575 -3.471 4.328 1.00 86.62 102 TRP A O 1
ATOM 807 N N . THR A 1 103 ? 6.980 -2.682 2.755 1.00 83.75 103 THR A N 1
ATOM 808 C CA . THR A 1 103 ? 6.011 -2.714 1.654 1.00 83.75 103 THR A CA 1
ATOM 809 C C . THR A 1 103 ? 5.555 -4.138 1.349 1.00 83.75 103 THR A C 1
ATOM 811 O O . THR A 1 103 ? 4.357 -4.376 1.224 1.00 83.75 103 THR A O 1
ATOM 814 N N . ILE A 1 104 ? 6.480 -5.103 1.303 1.00 88.88 104 ILE A N 1
ATOM 815 C CA . ILE A 1 104 ? 6.145 -6.521 1.103 1.00 88.88 104 ILE A CA 1
ATOM 816 C C . ILE A 1 104 ? 5.253 -7.020 2.243 1.00 88.88 104 ILE A C 1
ATOM 818 O O . ILE A 1 104 ? 4.212 -7.622 1.990 1.00 88.88 104 ILE A O 1
ATOM 822 N N . THR A 1 105 ? 5.609 -6.723 3.496 1.00 92.25 105 THR A N 1
ATOM 823 C CA . THR A 1 105 ? 4.797 -7.107 4.661 1.00 92.25 105 THR A CA 1
ATOM 824 C C . THR A 1 105 ? 3.386 -6.520 4.588 1.00 92.25 105 THR A C 1
ATOM 826 O O . THR A 1 105 ? 2.410 -7.237 4.810 1.00 92.25 105 THR A O 1
ATOM 829 N N . ALA A 1 106 ? 3.257 -5.238 4.235 1.00 90.12 106 ALA A N 1
ATOM 830 C CA . ALA A 1 106 ? 1.964 -4.583 4.073 1.00 90.12 106 ALA A CA 1
ATOM 831 C C . ALA A 1 106 ? 1.149 -5.191 2.920 1.00 90.12 106 ALA A C 1
ATOM 833 O O . ALA A 1 106 ? -0.046 -5.425 3.079 1.00 90.12 106 ALA A O 1
ATOM 834 N N . ALA A 1 107 ? 1.784 -5.501 1.786 1.00 89.88 107 ALA A N 1
ATOM 835 C CA . ALA A 1 107 ? 1.133 -6.143 0.647 1.00 89.88 107 ALA A CA 1
ATOM 836 C C . ALA A 1 107 ? 0.613 -7.544 0.999 1.00 89.88 107 ALA A C 1
ATOM 838 O O . ALA A 1 107 ? -0.537 -7.860 0.699 1.00 89.88 107 ALA A O 1
ATOM 839 N N . VAL A 1 108 ? 1.414 -8.357 1.698 1.00 95.19 108 VAL A N 1
ATOM 840 C CA . VAL A 1 108 ? 0.993 -9.680 2.189 1.00 95.19 108 VAL A CA 1
ATOM 841 C C . VAL A 1 108 ? -0.172 -9.544 3.166 1.00 95.19 108 VAL A C 1
ATOM 843 O O . VAL A 1 108 ? -1.166 -10.252 3.031 1.00 95.19 108 VAL A O 1
ATOM 846 N N . TYR A 1 109 ? -0.096 -8.603 4.111 1.00 93.69 109 TYR A N 1
ATOM 847 C CA . TYR A 1 109 ? -1.197 -8.325 5.031 1.00 93.69 109 TYR A CA 1
ATOM 848 C C . TYR A 1 109 ? -2.480 -7.953 4.278 1.00 93.69 109 TYR A C 1
ATOM 850 O O . TYR A 1 109 ? -3.533 -8.536 4.530 1.00 93.69 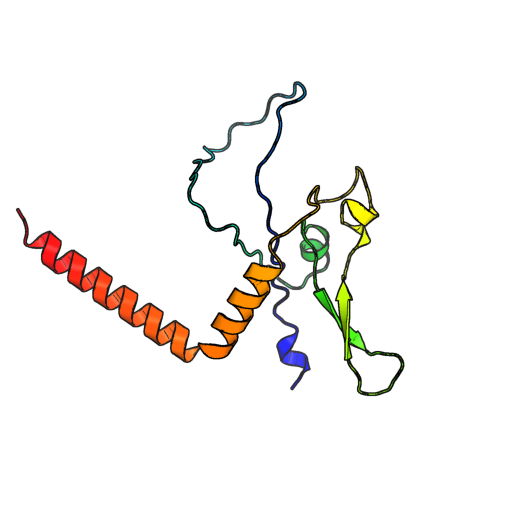109 TYR A O 1
ATOM 858 N N . MET A 1 110 ? -2.393 -7.038 3.308 1.00 92.69 110 MET A N 1
ATOM 859 C CA . MET A 1 110 ? -3.546 -6.623 2.511 1.00 92.69 110 MET A CA 1
ATOM 860 C C . MET A 1 110 ? -4.136 -7.775 1.690 1.00 92.69 110 MET A C 1
ATOM 862 O O . MET A 1 110 ? -5.358 -7.921 1.642 1.00 92.69 110 MET A O 1
ATOM 866 N N . ALA A 1 111 ? -3.286 -8.609 1.086 1.00 94.00 111 ALA A N 1
ATOM 867 C CA . ALA A 1 111 ? -3.706 -9.770 0.308 1.00 94.00 111 ALA A CA 1
ATOM 868 C C . ALA A 1 111 ? -4.414 -10.826 1.171 1.00 94.00 111 ALA A C 1
ATOM 870 O O . ALA A 1 111 ? -5.417 -11.391 0.741 1.00 94.00 111 ALA A O 1
ATOM 871 N N . LEU A 1 112 ? -3.924 -11.064 2.394 1.00 96.56 112 LEU A N 1
ATOM 872 C CA . LEU A 1 112 ? -4.529 -12.010 3.334 1.00 96.56 112 LEU A CA 1
ATOM 873 C C . LEU A 1 112 ? -5.852 -11.495 3.913 1.00 96.56 112 LEU A C 1
ATOM 875 O O . LEU A 1 112 ? -6.804 -12.261 4.031 1.00 96.56 112 LEU A O 1
ATOM 879 N N . MET A 1 113 ? -5.925 -10.209 4.268 1.00 95.88 113 MET A N 1
ATOM 880 C CA . MET A 1 113 ? -7.150 -9.606 4.804 1.00 95.88 113 MET A CA 1
ATOM 881 C C . MET A 1 113 ? -8.256 -9.519 3.747 1.00 95.88 113 MET A C 1
ATOM 883 O O . MET A 1 113 ? -9.429 -9.776 4.033 1.00 95.88 113 MET A O 1
ATOM 887 N N . GLY A 1 114 ? -7.892 -9.117 2.526 1.00 94.75 114 GLY A N 1
ATOM 888 C CA . GLY A 1 114 ? -8.834 -8.846 1.449 1.00 94.75 114 GLY A CA 1
ATOM 889 C C . GLY A 1 114 ? -9.851 -7.735 1.776 1.00 94.75 114 GLY A C 1
ATOM 890 O O . GLY A 1 114 ? -9.889 -7.178 2.878 1.00 94.75 114 GLY A O 1
ATOM 891 N N . PRO A 1 115 ? -10.737 -7.393 0.825 1.00 95.00 115 PRO A N 1
ATOM 892 C CA . PRO A 1 115 ? -11.682 -6.285 0.991 1.00 95.00 115 PRO A CA 1
ATOM 893 C C . PRO A 1 115 ? -12.712 -6.527 2.105 1.00 95.00 115 PRO A C 1
ATOM 895 O O . PRO A 1 115 ? -13.174 -5.582 2.744 1.00 95.00 115 PRO A O 1
ATOM 898 N N . ASN A 1 116 ? -13.085 -7.786 2.349 1.00 96.81 116 ASN A N 1
ATOM 899 C CA . ASN A 1 116 ? -14.049 -8.129 3.394 1.00 96.81 116 ASN A CA 1
ATOM 900 C C . ASN A 1 116 ? -13.437 -8.011 4.789 1.00 96.81 116 ASN A C 1
ATOM 902 O O . ASN A 1 116 ? -14.067 -7.421 5.662 1.00 96.81 116 ASN A O 1
ATOM 906 N N . GLY A 1 117 ? -12.199 -8.478 4.971 1.00 96.56 117 GLY A N 1
ATOM 907 C CA . GLY A 1 117 ? -11.505 -8.352 6.245 1.00 96.56 117 GLY A CA 1
ATOM 908 C C . GLY A 1 117 ? -11.248 -6.893 6.626 1.00 96.56 117 GLY A C 1
ATOM 909 O O . GLY A 1 117 ? -11.500 -6.498 7.763 1.00 96.56 117 GLY A O 1
ATOM 910 N N . PHE A 1 118 ? -10.856 -6.045 5.666 1.00 96.31 118 PHE A N 1
ATOM 911 C CA . PHE A 1 118 ? -10.740 -4.603 5.921 1.00 96.31 118 PHE A CA 1
ATOM 912 C C . PHE A 1 118 ? -12.073 -3.949 6.290 1.00 96.31 118 PHE A C 1
ATOM 914 O O . PHE A 1 118 ? -12.109 -3.091 7.174 1.00 96.31 118 PHE A O 1
ATOM 921 N N . ARG A 1 119 ? -13.177 -4.362 5.655 1.00 97.62 119 ARG A N 1
ATOM 922 C CA . ARG A 1 119 ? -14.513 -3.860 5.996 1.00 97.62 119 ARG A CA 1
ATOM 923 C C . ARG A 1 119 ? -14.901 -4.226 7.426 1.00 97.62 119 ARG A C 1
ATOM 925 O O . ARG A 1 119 ? -15.374 -3.358 8.154 1.00 97.62 119 ARG A O 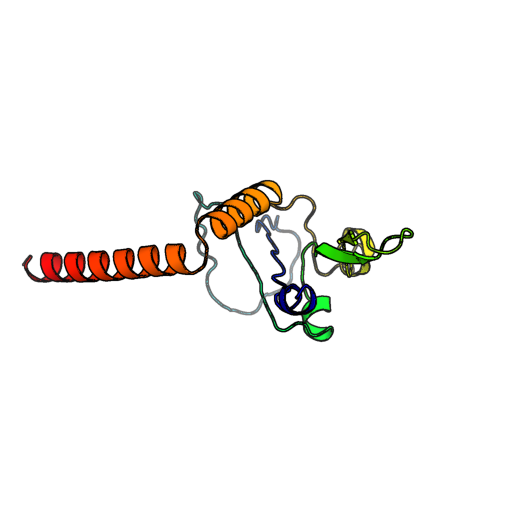1
ATOM 932 N N . GLU A 1 120 ? -14.684 -5.473 7.829 1.00 98.00 120 GLU A N 1
ATOM 933 C CA . GLU A 1 120 ? -15.001 -5.957 9.175 1.00 98.00 120 GLU A CA 1
ATOM 934 C C . GLU A 1 120 ? -14.180 -5.234 10.253 1.00 98.00 120 GLU A C 1
ATOM 936 O O . GLU A 1 120 ? -14.734 -4.761 11.250 1.00 98.00 120 GLU A O 1
ATOM 941 N N . ILE A 1 121 ? -12.870 -5.067 10.029 1.00 97.62 121 ILE A N 1
ATOM 942 C CA . ILE A 1 121 ? -12.006 -4.295 10.932 1.00 97.62 121 ILE A CA 1
ATOM 943 C C . ILE A 1 121 ? -12.495 -2.849 11.029 1.00 97.62 121 ILE A C 1
ATOM 945 O O . ILE A 1 121 ? -12.653 -2.333 12.136 1.00 97.62 121 ILE A O 1
ATOM 949 N N . GLY A 1 122 ? -12.779 -2.201 9.896 1.00 97.38 122 GLY A N 1
ATOM 950 C CA . GLY A 1 122 ? -13.283 -0.828 9.876 1.00 97.38 122 GLY A CA 1
ATOM 951 C C . GLY A 1 122 ? -14.593 -0.677 10.654 1.00 97.38 122 GLY A C 1
ATOM 952 O O . GLY A 1 122 ? -14.719 0.217 11.489 1.00 97.38 122 GLY A O 1
ATOM 953 N N . GLN A 1 123 ? -15.542 -1.593 10.453 1.00 98.31 123 GLN A N 1
ATOM 954 C CA . GLN A 1 123 ? -16.799 -1.629 11.205 1.00 98.31 123 GLN A CA 1
ATOM 955 C C . GLN A 1 123 ? -16.561 -1.802 12.706 1.00 98.31 123 GLN A C 1
ATOM 957 O O . GLN A 1 123 ? -17.149 -1.079 13.509 1.00 98.31 123 GLN A O 1
ATOM 962 N N . THR A 1 124 ? -15.663 -2.708 13.087 1.00 98.31 124 THR A N 1
ATOM 963 C CA . THR A 1 124 ? -15.327 -2.964 14.491 1.00 98.31 124 THR A CA 1
ATOM 964 C C . THR A 1 124 ? -14.700 -1.736 15.149 1.00 98.31 124 THR A C 1
ATOM 966 O O . THR A 1 124 ? -15.065 -1.383 16.271 1.00 98.31 124 THR A O 1
ATOM 969 N N . ILE A 1 125 ? -13.783 -1.051 14.455 1.00 98.31 125 ILE A N 1
ATOM 970 C CA . ILE A 1 125 ? -13.167 0.192 14.938 1.00 98.31 125 ILE A CA 1
ATOM 971 C C . ILE A 1 125 ? -14.242 1.256 15.155 1.00 98.31 125 ILE A C 1
ATOM 973 O O . ILE A 1 125 ? -14.281 1.866 16.220 1.00 98.31 125 ILE A O 1
ATOM 977 N N . LEU A 1 126 ? -15.143 1.452 14.189 1.00 98.38 126 LEU A N 1
ATOM 978 C CA . LEU A 1 126 ? -16.234 2.421 14.314 1.00 98.38 126 LEU A CA 1
ATOM 979 C C . LEU A 1 126 ? -17.140 2.098 15.508 1.00 98.38 126 LEU A C 1
ATOM 981 O O . LEU A 1 126 ? -17.394 2.968 16.339 1.00 98.38 126 LEU A O 1
ATOM 985 N N . GLN A 1 127 ? -17.575 0.844 15.642 1.00 98.50 127 GLN A N 1
ATOM 986 C CA . GLN A 1 127 ? -18.419 0.404 16.756 1.00 98.50 127 GLN A CA 1
ATOM 987 C C . GLN A 1 127 ? -17.746 0.637 18.112 1.00 98.50 127 GLN A C 1
ATOM 989 O O . GLN A 1 127 ? -18.366 1.196 19.018 1.00 98.50 127 GLN A O 1
ATOM 994 N N . LYS A 1 128 ? -16.469 0.260 18.252 1.00 98.44 128 LYS A N 1
ATOM 995 C CA . LYS A 1 128 ? -15.707 0.459 19.493 1.00 98.44 128 LYS A CA 1
ATOM 996 C C . LYS A 1 128 ? -15.486 1.935 19.805 1.00 98.44 128 LYS A C 1
ATOM 998 O O . LYS A 1 128 ? -15.624 2.319 20.962 1.00 98.44 128 LYS A O 1
ATOM 1003 N N . SER A 1 129 ? -15.205 2.761 18.799 1.00 98.38 129 SER A N 1
ATOM 1004 C CA . SER A 1 129 ? -15.068 4.212 18.964 1.00 98.38 129 SER A CA 1
ATOM 1005 C C . SER A 1 129 ? -16.366 4.844 19.465 1.00 98.38 129 SER A C 1
ATOM 1007 O O . SER A 1 129 ? -16.348 5.578 20.448 1.00 98.38 129 SER A O 1
ATOM 1009 N N . HIS A 1 130 ? -17.512 4.510 18.862 1.00 98.19 130 HIS A N 1
ATOM 1010 C CA . HIS A 1 130 ? -18.813 5.006 19.324 1.00 98.19 130 HIS A CA 1
ATOM 1011 C C . HIS A 1 130 ? -19.165 4.513 20.729 1.00 98.19 130 HIS A C 1
ATOM 1013 O O . HIS A 1 130 ? -19.687 5.281 21.538 1.00 98.19 130 HIS A O 1
ATOM 1019 N N . TYR A 1 131 ? -18.850 3.256 21.042 1.00 98.12 131 TYR A N 1
ATOM 1020 C CA . TYR A 1 131 ? -19.034 2.718 22.384 1.00 98.12 131 TYR A CA 1
ATOM 1021 C C . TYR A 1 131 ? -18.178 3.460 23.421 1.00 98.12 131 TYR A C 1
ATOM 1023 O O . TYR A 1 131 ? -18.686 3.849 24.470 1.00 98.12 131 TYR A O 1
ATOM 1031 N N . ALA A 1 132 ? -16.908 3.728 23.106 1.00 98.06 132 ALA A N 1
ATOM 1032 C CA . ALA A 1 132 ? -16.022 4.503 23.967 1.00 98.06 132 ALA A CA 1
ATOM 1033 C C . ALA A 1 132 ? -16.536 5.937 24.176 1.00 98.06 132 ALA A C 1
ATOM 1035 O O . ALA A 1 132 ? -16.581 6.401 25.311 1.00 98.06 132 ALA A O 1
ATOM 1036 N N . ILE A 1 133 ? -16.992 6.612 23.113 1.00 98.00 133 ILE A N 1
ATOM 1037 C CA . ILE A 1 133 ? -17.602 7.951 23.201 1.00 98.00 133 ILE A CA 1
ATOM 1038 C C . ILE A 1 133 ? -18.806 7.938 24.147 1.00 98.00 133 ILE A C 1
ATOM 1040 O O . ILE A 1 133 ? -18.920 8.822 24.994 1.00 98.00 133 ILE A O 1
ATOM 1044 N N . LYS A 1 134 ? -19.681 6.929 24.037 1.00 97.56 134 LYS A N 1
ATOM 1045 C CA . LYS A 1 134 ? -20.841 6.788 24.923 1.00 97.56 134 LYS A CA 1
ATOM 1046 C C . LYS A 1 134 ? -20.411 6.704 26.388 1.00 97.56 134 LYS A C 1
ATOM 1048 O O . LYS A 1 134 ? -20.889 7.493 27.195 1.00 97.56 134 LYS A O 1
ATOM 1053 N N . LEU A 1 135 ? -19.481 5.808 26.718 1.00 97.88 135 LEU A N 1
ATOM 1054 C CA . LEU A 1 135 ? -18.999 5.654 28.094 1.00 97.88 135 LEU A CA 1
ATOM 1055 C C . LEU A 1 135 ? -18.349 6.933 28.627 1.00 97.88 135 LEU A C 1
ATOM 1057 O O . LEU A 1 135 ? -18.604 7.325 29.759 1.00 97.88 135 LEU A O 1
ATOM 1061 N N . LEU A 1 136 ? -17.540 7.609 27.810 1.00 97.31 136 LEU A N 1
ATOM 1062 C CA . LEU A 1 136 ? -16.897 8.860 28.209 1.00 97.31 136 LEU A CA 1
ATOM 1063 C C . LEU A 1 136 ? -17.911 9.987 28.432 1.00 97.31 136 LEU A C 1
ATOM 1065 O O . LEU A 1 136 ? -17.713 10.798 29.327 1.00 97.31 136 LEU A O 1
ATOM 1069 N N . SER A 1 137 ? -19.013 10.018 27.676 1.00 96.75 137 SER A N 1
ATOM 1070 C CA . SER A 1 137 ? -20.083 11.008 27.871 1.00 96.75 137 SER A CA 1
ATOM 1071 C C . SER A 1 137 ? -20.857 10.834 29.183 1.00 96.75 137 SER A C 1
ATOM 1073 O O . SER A 1 137 ? -21.520 11.765 29.635 1.00 96.75 137 SER A O 1
ATOM 1075 N N . GLU A 1 138 ? -20.767 9.655 29.802 1.00 96.25 138 GLU A N 1
ATOM 1076 C CA . GLU A 1 138 ? -21.386 9.353 31.095 1.00 96.25 138 GLU A CA 1
ATOM 1077 C C . GLU A 1 138 ? -20.487 9.767 32.281 1.00 96.25 138 GLU A C 1
ATOM 1079 O O . GLU A 1 138 ? -20.951 9.802 33.423 1.00 96.25 138 GLU A O 1
ATOM 1084 N N . VAL A 1 139 ? -19.219 10.120 32.028 1.00 91.38 139 VAL A N 1
ATOM 1085 C CA . VAL A 1 139 ? -18.273 10.606 33.042 1.00 91.38 139 VAL A CA 1
ATOM 1086 C C . VAL A 1 139 ? -18.390 12.132 33.159 1.00 91.38 139 VAL A C 1
ATOM 1088 O O . VAL A 1 139 ? -18.260 12.845 32.166 1.00 91.38 139 VAL A O 1
ATOM 1091 N N . LYS A 1 140 ? -18.662 12.622 34.376 1.00 58.62 140 LYS A N 1
ATOM 1092 C CA . LYS A 1 140 ? -18.734 14.054 34.723 1.00 58.62 140 LYS A CA 1
ATOM 1093 C C . LYS A 1 140 ? -17.366 14.666 34.986 1.00 58.62 140 LYS A C 1
ATOM 1095 O O . LYS A 1 140 ? -16.545 13.979 35.631 1.00 58.62 140 LYS A O 1
#